Protein AF-A0A959RU25-F1 (afdb_monomer)

pLDDT: mean 95.98, std 2.22, range [86.25, 98.12]

Secondary structure (DSSP, 8-state):
--HHHHHHHHHHHHHHTTTTT-HHHHHHHHHHHTT---SS-HHHHHHHHHHHHHHHHHHHHHHTTTT--

Radius of gyration: 13.3 Å; Cα contacts (8 Å, |Δi|>4): 39; chains: 1; bounding box: 31×22×39 Å

Structure (mmCIF, N/CA/C/O backbone):
data_AF-A0A959RU25-F1
#
_entry.id   AF-A0A959RU25-F1
#
loop_
_atom_site.group_PDB
_atom_site.id
_atom_site.type_symbol
_atom_site.label_atom_id
_atom_site.label_alt_id
_atom_site.label_comp_id
_atom_site.label_asym_id
_atom_site.label_entity_id
_atom_site.label_seq_id
_atom_site.pdbx_PDB_ins_code
_atom_site.Cartn_x
_atom_site.Cartn_y
_atom_site.Cartn_z
_atom_site.occupancy
_atom_site.B_iso_or_equiv
_atom_site.auth_seq_id
_atom_site.auth_comp_id
_atom_site.auth_asym_id
_atom_site.auth_atom_id
_atom_site.pdbx_PDB_model_num
ATOM 1 N N . MET A 1 1 ? -10.282 -6.817 10.916 1.00 87.94 1 MET A N 1
ATOM 2 C CA . MET A 1 1 ? -10.393 -6.697 9.453 1.00 87.94 1 MET A CA 1
ATOM 3 C C . MET A 1 1 ? -11.017 -7.965 8.888 1.00 87.94 1 MET A C 1
ATOM 5 O O . MET A 1 1 ? -10.569 -9.054 9.235 1.00 87.94 1 MET A O 1
ATOM 9 N N . SER A 1 2 ? -12.062 -7.837 8.080 1.00 95.31 2 SER A N 1
ATOM 10 C CA . SER A 1 2 ? -12.722 -8.921 7.355 1.00 95.31 2 SER A CA 1
ATOM 11 C C . SER A 1 2 ? -12.012 -9.231 6.030 1.00 95.31 2 SER A C 1
ATOM 13 O O . SER A 1 2 ? -11.199 -8.448 5.538 1.00 95.31 2 SER A O 1
ATOM 15 N N . ILE A 1 3 ? -12.331 -10.378 5.422 1.00 95.31 3 ILE A N 1
ATOM 16 C CA . ILE A 1 3 ? -11.789 -10.762 4.105 1.00 95.31 3 ILE A CA 1
ATOM 17 C C . ILE A 1 3 ? -12.183 -9.741 3.028 1.00 95.31 3 ILE A C 1
ATOM 19 O O . ILE A 1 3 ? -11.375 -9.416 2.164 1.00 95.31 3 ILE A O 1
ATOM 23 N N . ILE A 1 4 ? -13.405 -9.207 3.093 1.00 96.94 4 ILE A N 1
ATOM 24 C CA . ILE A 1 4 ? -13.899 -8.223 2.121 1.00 96.94 4 ILE A CA 1
ATOM 25 C C . ILE A 1 4 ? -13.100 -6.920 2.232 1.00 96.94 4 ILE A C 1
ATOM 27 O O . ILE A 1 4 ? -12.646 -6.398 1.217 1.00 96.94 4 ILE A O 1
ATOM 31 N N . GLU A 1 5 ? -12.863 -6.427 3.451 1.00 96.38 5 GLU A N 1
ATOM 32 C CA . GLU A 1 5 ? -12.009 -5.254 3.687 1.00 96.38 5 GLU A CA 1
ATOM 33 C C . GLU A 1 5 ? -10.586 -5.476 3.163 1.00 96.38 5 GLU A C 1
ATOM 35 O O . GLU A 1 5 ? -10.046 -4.616 2.469 1.00 96.38 5 GLU A O 1
ATOM 40 N N . ALA A 1 6 ? -10.002 -6.650 3.425 1.00 95.81 6 ALA A N 1
ATOM 41 C CA . ALA A 1 6 ? -8.671 -7.001 2.938 1.00 95.81 6 ALA A CA 1
ATOM 42 C C . ALA A 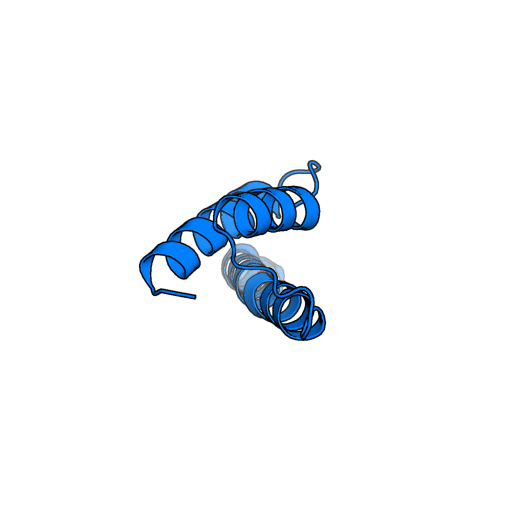1 6 ? -8.591 -6.983 1.402 1.00 95.81 6 ALA A C 1
ATOM 44 O O . ALA A 1 6 ? -7.628 -6.460 0.842 1.00 95.81 6 ALA A O 1
ATOM 45 N N . ILE A 1 7 ? -9.615 -7.507 0.717 1.00 97.25 7 ILE A N 1
ATOM 46 C CA . ILE A 1 7 ? -9.705 -7.484 -0.749 1.00 97.25 7 ILE A CA 1
ATOM 47 C C . ILE A 1 7 ? -9.784 -6.043 -1.260 1.00 97.25 7 ILE A C 1
ATOM 49 O O . ILE A 1 7 ? -9.052 -5.688 -2.182 1.00 97.25 7 ILE A O 1
ATOM 53 N N . ILE A 1 8 ? -10.632 -5.200 -0.664 1.00 97.94 8 ILE A N 1
ATOM 54 C CA . ILE A 1 8 ? -10.785 -3.806 -1.103 1.00 97.94 8 ILE A CA 1
ATOM 55 C C . ILE A 1 8 ? -9.475 -3.034 -0.918 1.00 97.94 8 ILE A C 1
ATOM 57 O O . ILE A 1 8 ? -9.029 -2.355 -1.842 1.00 97.94 8 ILE A O 1
ATOM 61 N N . LEU A 1 9 ? -8.822 -3.167 0.239 1.00 97.88 9 LEU A N 1
ATOM 62 C CA . LEU A 1 9 ? -7.530 -2.528 0.495 1.00 97.88 9 LEU A CA 1
ATOM 63 C C . LEU A 1 9 ? -6.434 -3.066 -0.437 1.00 97.88 9 LEU A C 1
ATOM 65 O O . LEU A 1 9 ? -5.617 -2.288 -0.917 1.00 97.88 9 LEU A O 1
ATOM 69 N N . GLY A 1 10 ? -6.454 -4.360 -0.767 1.00 97.75 10 GLY A N 1
ATOM 70 C CA . GLY A 1 10 ? -5.566 -4.955 -1.771 1.00 97.75 10 GLY A CA 1
ATOM 71 C C . GLY A 1 10 ? -5.747 -4.361 -3.163 1.00 97.75 10 GLY A C 1
ATOM 72 O O . GLY A 1 10 ? -4.757 -4.048 -3.824 1.00 97.75 10 GLY A O 1
ATOM 73 N N . ILE A 1 11 ? -6.992 -4.134 -3.590 1.00 98.06 11 ILE A N 1
ATOM 74 C CA . ILE A 1 11 ? -7.290 -3.450 -4.856 1.00 98.06 11 ILE A CA 1
ATOM 75 C C . ILE A 1 11 ? -6.762 -2.012 -4.819 1.00 98.06 11 ILE A C 1
ATOM 77 O O . ILE A 1 11 ? -6.091 -1.589 -5.757 1.00 98.06 11 ILE A O 1
ATOM 81 N N . ILE A 1 12 ? -7.012 -1.271 -3.735 1.00 98.12 12 ILE A N 1
ATOM 82 C CA . ILE A 1 12 ? -6.517 0.105 -3.579 1.00 98.12 12 ILE A CA 1
ATOM 83 C C . ILE A 1 12 ? -4.988 0.135 -3.658 1.00 98.12 12 ILE A C 1
ATOM 85 O O . ILE A 1 12 ? -4.442 0.904 -4.446 1.00 98.12 12 ILE A O 1
ATOM 89 N N . GLN A 1 13 ? -4.297 -0.721 -2.902 1.00 98.12 13 GLN A N 1
ATOM 90 C CA . GLN A 1 13 ? -2.838 -0.821 -2.919 1.00 98.12 13 GLN A CA 1
ATOM 91 C C . GLN A 1 13 ? -2.320 -1.141 -4.326 1.00 98.12 13 GLN A C 1
ATOM 93 O O . GLN A 1 13 ? -1.483 -0.416 -4.851 1.00 98.12 13 GLN A O 1
ATOM 98 N N . GLY A 1 14 ? -2.852 -2.184 -4.969 1.00 97.44 14 GLY A N 1
ATOM 99 C CA . GLY A 1 14 ? -2.416 -2.601 -6.302 1.00 97.44 14 GLY A CA 1
ATOM 100 C C . GLY A 1 14 ? -2.619 -1.533 -7.378 1.00 97.44 14 GLY A C 1
ATOM 101 O O . GLY A 1 14 ? -1.777 -1.391 -8.261 1.00 97.44 14 GLY A O 1
ATOM 102 N N . LEU A 1 15 ? -3.704 -0.756 -7.299 1.00 97.25 15 LEU A N 1
ATOM 103 C CA . LEU A 1 15 ? -3.973 0.326 -8.249 1.00 97.25 15 LEU A CA 1
ATOM 104 C C . LEU A 1 15 ? -3.114 1.566 -7.992 1.00 97.25 15 LEU A C 1
ATOM 106 O O . LEU A 1 15 ? -2.719 2.239 -8.940 1.00 97.25 15 LEU A O 1
ATOM 110 N N . THR A 1 16 ? -2.849 1.895 -6.729 1.00 97.88 16 THR A N 1
ATOM 111 C CA . THR A 1 16 ? -2.223 3.172 -6.354 1.00 97.88 16 THR A CA 1
ATOM 112 C C . THR A 1 16 ? -0.707 3.096 -6.206 1.00 97.88 16 THR A C 1
ATOM 114 O O . THR A 1 16 ? -0.057 4.125 -6.346 1.00 97.88 16 THR A O 1
ATOM 117 N N . GLU A 1 17 ? -0.124 1.918 -5.968 1.00 97.44 17 GLU A N 1
ATOM 118 C CA . GLU A 1 17 ? 1.319 1.765 -5.726 1.00 97.44 17 GLU A CA 1
ATOM 119 C C . GLU A 1 17 ? 2.177 2.164 -6.930 1.00 97.44 17 GLU A C 1
ATOM 121 O O . GLU A 1 17 ? 3.239 2.761 -6.776 1.00 97.44 17 GLU A O 1
ATOM 126 N N . PHE A 1 18 ? 1.714 1.855 -8.140 1.00 95.38 18 PHE A N 1
ATOM 127 C CA . PHE A 1 18 ? 2.464 2.134 -9.368 1.00 95.38 18 PHE A CA 1
ATOM 128 C C . PHE A 1 18 ? 2.195 3.537 -9.928 1.00 95.38 18 PHE A C 1
ATOM 130 O O . PHE A 1 18 ? 2.828 3.956 -10.897 1.00 95.38 18 PHE A O 1
ATOM 137 N N . LEU A 1 19 ? 1.251 4.267 -9.329 1.00 95.94 19 LEU A N 1
ATOM 138 C CA . LEU A 1 19 ? 0.900 5.633 -9.693 1.00 95.94 19 LEU A CA 1
ATOM 139 C C . LEU A 1 19 ? 1.567 6.611 -8.707 1.00 95.94 19 LEU A C 1
ATOM 141 O O . LEU A 1 19 ? 1.589 6.353 -7.504 1.00 95.94 19 LEU A O 1
ATOM 145 N N . PRO A 1 20 ? 2.056 7.782 -9.154 1.00 95.00 20 PRO A N 1
ATOM 146 C CA . PRO A 1 20 ? 2.689 8.771 -8.278 1.00 95.00 20 PRO A CA 1
ATOM 147 C C . PRO A 1 20 ? 1.646 9.583 -7.479 1.00 95.00 20 PRO A C 1
ATOM 149 O O . PRO A 1 20 ? 1.602 10.808 -7.555 1.00 95.0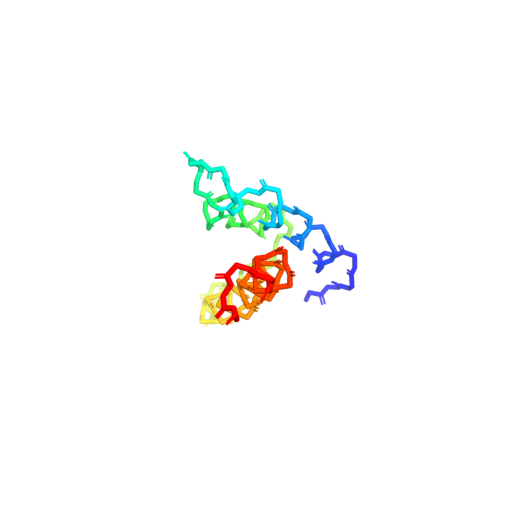0 20 PRO A O 1
ATOM 152 N N . ILE A 1 21 ? 0.772 8.895 -6.736 1.00 95.94 21 ILE A N 1
ATOM 153 C CA . ILE A 1 21 ? -0.381 9.471 -6.017 1.00 95.94 21 ILE A CA 1
ATOM 154 C C . ILE A 1 21 ? -0.442 9.083 -4.529 1.00 95.94 21 ILE A C 1
ATOM 156 O O . ILE A 1 21 ? -1.423 9.397 -3.863 1.00 95.94 21 ILE A O 1
ATOM 160 N N . SER A 1 22 ? 0.604 8.439 -3.994 1.00 95.88 22 SER A N 1
ATOM 161 C CA . SER A 1 22 ? 0.695 7.935 -2.610 1.00 95.88 22 SER A CA 1
ATOM 162 C C . SER A 1 22 ? -0.327 6.841 -2.269 1.00 95.88 22 SER A C 1
ATOM 164 O O . SER A 1 22 ? -1.464 7.109 -1.868 1.00 95.88 22 SER A O 1
ATOM 166 N N . SER A 1 23 ? 0.103 5.584 -2.361 1.00 95.94 23 SER A N 1
ATOM 167 C CA . SER A 1 23 ? -0.693 4.414 -1.970 1.00 95.94 23 SER A CA 1
ATOM 168 C C . SER A 1 23 ? -1.014 4.388 -0.475 1.00 95.94 23 SER A C 1
ATOM 170 O O . SER A 1 23 ? -2.151 4.133 -0.075 1.00 95.94 23 SER A O 1
ATOM 172 N N . THR A 1 24 ? -0.052 4.776 0.363 1.00 96.19 24 THR A N 1
ATOM 173 C CA . THR A 1 24 ? -0.196 4.840 1.826 1.00 96.19 24 THR A CA 1
ATOM 174 C C . THR A 1 24 ? -1.291 5.814 2.253 1.00 96.19 24 THR A C 1
ATOM 176 O O . THR A 1 24 ? -2.046 5.537 3.189 1.00 96.19 24 THR A O 1
ATOM 179 N N . GLY A 1 25 ? -1.404 6.948 1.553 1.00 96.69 25 GLY A N 1
ATOM 180 C CA . GLY A 1 25 ? -2.462 7.931 1.775 1.00 96.69 25 GLY A CA 1
ATOM 181 C C . GLY A 1 25 ? -3.842 7.354 1.467 1.00 96.69 25 GLY A C 1
ATOM 182 O O . GLY A 1 25 ? -4.727 7.393 2.322 1.00 96.69 25 GLY A O 1
ATOM 183 N N . HIS A 1 26 ? -4.005 6.754 0.286 1.00 97.56 26 HIS A N 1
ATOM 184 C CA . HIS A 1 26 ? -5.267 6.139 -0.134 1.00 97.56 26 HIS A CA 1
ATOM 185 C C . HIS A 1 26 ? -5.688 4.993 0.793 1.00 97.56 26 HIS A C 1
ATOM 187 O O . HIS A 1 26 ? -6.840 4.958 1.231 1.00 97.56 26 HIS A O 1
ATOM 193 N N . LEU A 1 27 ? -4.756 4.107 1.161 1.00 97.38 27 LEU A N 1
ATOM 194 C CA . LEU A 1 27 ? -5.001 3.047 2.137 1.00 97.38 27 LEU A CA 1
ATOM 195 C C . LEU A 1 27 ? -5.457 3.617 3.476 1.00 97.38 27 LEU A C 1
ATOM 197 O O . LEU A 1 27 ? -6.444 3.146 4.028 1.00 97.38 27 LEU A O 1
ATOM 201 N N . THR A 1 28 ? -4.767 4.631 4.004 1.00 96.69 28 THR A N 1
ATOM 202 C CA . THR A 1 28 ? -5.088 5.204 5.320 1.00 96.69 28 THR A CA 1
ATOM 203 C C . THR A 1 28 ? -6.453 5.885 5.321 1.00 96.69 28 THR A C 1
ATOM 205 O O . THR A 1 28 ? -7.208 5.735 6.279 1.00 96.69 28 THR A O 1
ATOM 208 N N . VAL A 1 29 ? -6.813 6.595 4.249 1.00 97.56 29 VAL A N 1
ATOM 209 C CA . VAL A 1 29 ? -8.156 7.179 4.104 1.00 97.56 29 VAL A CA 1
ATOM 210 C C . VAL A 1 29 ? -9.216 6.077 4.062 1.00 97.56 29 VAL A C 1
ATOM 212 O O . VAL A 1 29 ? -10.176 6.137 4.827 1.00 97.56 29 VAL A O 1
ATOM 215 N N . ALA A 1 30 ? -9.029 5.044 3.237 1.00 97.25 30 ALA A N 1
ATOM 216 C CA . ALA A 1 30 ? -9.964 3.923 3.149 1.00 97.25 30 ALA A CA 1
ATOM 217 C C . ALA A 1 30 ? -10.087 3.159 4.479 1.00 97.25 30 ALA A C 1
ATOM 219 O O . ALA A 1 30 ? -11.196 2.883 4.930 1.00 97.25 30 ALA A O 1
ATOM 220 N N . GLY A 1 31 ? -8.964 2.895 5.150 1.00 96.88 31 GLY A N 1
ATOM 221 C CA . GLY A 1 31 ? -8.912 2.246 6.458 1.00 96.88 31 GLY A CA 1
ATOM 222 C C . GLY A 1 31 ? -9.641 3.040 7.540 1.00 96.88 31 GLY A C 1
ATOM 223 O O . GLY A 1 31 ? -10.377 2.452 8.329 1.00 96.88 31 GLY A O 1
ATOM 224 N N . LYS A 1 32 ? -9.518 4.376 7.545 1.00 95.88 32 LYS A N 1
ATOM 225 C CA . LYS A 1 32 ? -10.301 5.246 8.441 1.00 95.88 32 LYS A CA 1
ATOM 226 C C . LYS A 1 32 ? -11.796 5.189 8.139 1.00 95.88 32 LYS A C 1
ATOM 228 O O . LYS A 1 32 ? -12.584 5.059 9.068 1.00 95.88 32 LYS A O 1
ATOM 233 N N . LEU A 1 33 ? -12.188 5.251 6.865 1.00 97.12 33 LEU A N 1
ATOM 234 C CA . LEU A 1 33 ? -13.598 5.177 6.456 1.00 97.12 33 LEU A CA 1
ATOM 235 C C . LEU A 1 33 ? -14.247 3.832 6.813 1.00 97.12 33 LEU A C 1
ATOM 237 O O . LEU A 1 33 ? -15.439 3.782 7.094 1.00 97.12 33 LEU A O 1
ATOM 241 N N . MET A 1 34 ? -13.460 2.757 6.824 1.00 95.94 34 MET A N 1
ATOM 242 C CA . MET A 1 34 ? -13.893 1.414 7.214 1.00 95.94 34 MET A CA 1
ATOM 243 C C . MET A 1 34 ? -13.763 1.134 8.722 1.00 95.94 34 MET A C 1
ATOM 245 O O . MET A 1 34 ? -14.114 0.043 9.160 1.00 95.94 34 MET A O 1
ATOM 249 N N . GLY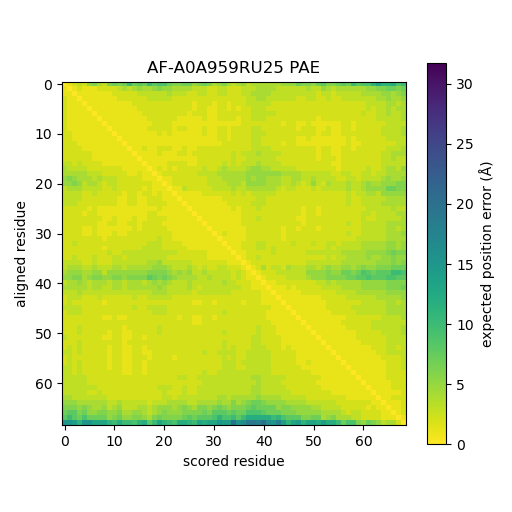 A 1 35 ? -13.252 2.079 9.523 1.00 95.50 35 GLY A N 1
ATOM 250 C CA . GLY A 1 35 ? -13.070 1.896 10.969 1.00 95.50 35 GLY A CA 1
ATOM 251 C C . GLY A 1 35 ? -12.002 0.860 11.348 1.00 95.50 35 GLY A C 1
ATOM 252 O O . GLY A 1 35 ? -12.124 0.201 12.375 1.00 95.50 35 GLY A O 1
ATOM 253 N N . LEU A 1 36 ? -10.970 0.682 10.518 1.00 95.06 36 LEU A N 1
ATOM 254 C CA . LEU A 1 36 ? -9.953 -0.373 10.675 1.00 95.06 36 LEU A CA 1
ATOM 255 C C . LEU A 1 36 ? -8.712 0.063 11.451 1.00 95.06 36 LEU A C 1
ATOM 257 O O . LEU A 1 36 ? -7.881 -0.774 11.799 1.00 95.06 36 LEU A O 1
ATOM 261 N N . ILE A 1 37 ? -8.567 1.363 11.699 1.00 94.44 37 ILE A N 1
ATOM 262 C CA . ILE A 1 37 ? -7.423 1.919 12.418 1.00 94.44 37 ILE A CA 1
ATOM 263 C C . ILE A 1 37 ? -7.799 2.036 13.891 1.00 94.44 37 ILE A C 1
ATOM 265 O O . ILE A 1 37 ? -8.612 2.881 14.256 1.00 94.44 37 ILE A O 1
ATOM 269 N N . SER A 1 38 ? -7.204 1.177 14.718 1.00 92.12 38 SER A N 1
ATOM 270 C CA . SER A 1 38 ? -7.341 1.251 16.173 1.00 92.12 38 SER A CA 1
ATOM 271 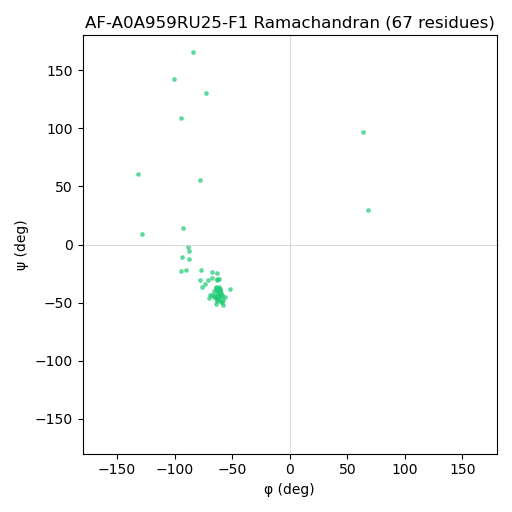C C . SER A 1 38 ? -6.541 2.432 16.721 1.00 92.12 38 SER A C 1
ATOM 273 O O . SER A 1 38 ? -5.359 2.575 16.405 1.00 92.12 38 SER A O 1
ATOM 275 N N . GLU A 1 39 ? -7.166 3.259 17.562 1.00 90.94 39 GLU A N 1
ATOM 276 C CA . GLU A 1 39 ? -6.468 4.326 18.294 1.00 90.94 39 GLU A CA 1
ATOM 277 C C . GLU A 1 39 ? -5.566 3.767 19.400 1.00 90.94 39 GLU A C 1
ATOM 279 O O . GLU A 1 39 ? -4.519 4.339 19.694 1.00 90.94 39 GLU A O 1
ATOM 284 N N . GLU A 1 40 ? -5.943 2.626 19.981 1.00 94.06 40 GLU A N 1
ATOM 285 C CA . GLU A 1 40 ? -5.169 1.967 21.034 1.00 94.06 40 GLU A CA 1
ATOM 286 C C . GLU A 1 40 ? -3.965 1.204 20.471 1.00 94.06 40 GLU A C 1
ATOM 288 O O . GLU A 1 40 ? -2.959 1.052 21.164 1.00 94.06 40 GLU A O 1
ATOM 293 N N . HIS A 1 41 ? -4.073 0.696 19.235 1.00 93.56 41 HIS A N 1
ATOM 294 C CA . HIS A 1 41 ? -3.082 -0.186 18.597 1.00 93.56 41 HIS A CA 1
ATOM 295 C C . HIS A 1 41 ? -2.728 0.285 17.170 1.00 93.56 41 HIS A C 1
ATOM 297 O O . HIS A 1 41 ? -2.976 -0.433 16.189 1.00 93.56 41 HIS A O 1
ATOM 303 N N . PRO A 1 42 ? -2.177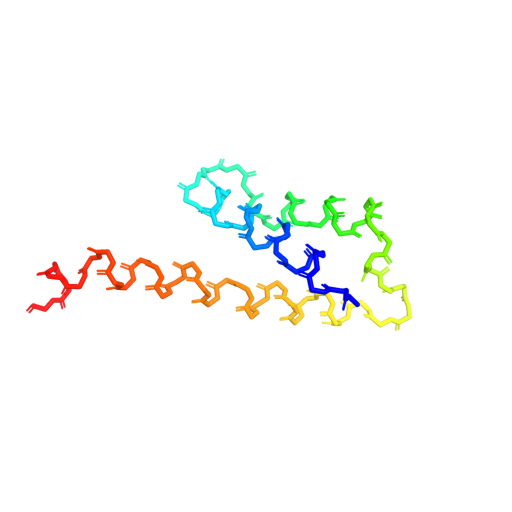 1.504 17.005 1.00 90.94 42 PRO A N 1
ATOM 304 C CA . PRO A 1 42 ? -1.869 2.076 15.692 1.00 90.94 42 PRO A CA 1
ATOM 305 C C . PRO A 1 42 ? -0.812 1.277 14.908 1.00 90.94 42 PRO A C 1
ATOM 307 O O . PRO A 1 42 ? -0.782 1.310 13.675 1.00 90.94 42 PRO A O 1
ATOM 310 N N . GLU A 1 43 ? 0.048 0.525 15.592 1.00 94.88 43 GLU A N 1
ATOM 311 C CA . GLU A 1 43 ? 1.075 -0.328 14.996 1.00 94.88 43 GLU A CA 1
ATOM 312 C C . GLU A 1 43 ? 0.497 -1.436 14.111 1.00 94.88 43 GLU A C 1
ATOM 314 O O . GLU A 1 43 ? 1.125 -1.793 13.116 1.00 94.88 43 GLU A O 1
ATOM 319 N N . GLN A 1 44 ? -0.718 -1.919 14.394 1.00 94.81 44 GLN A N 1
ATOM 320 C CA . GLN A 1 44 ? -1.372 -2.946 13.578 1.00 94.81 44 GLN A CA 1
ATOM 321 C C . GLN A 1 44 ? -1.620 -2.456 12.150 1.00 94.81 44 GLN A C 1
ATOM 323 O O . GLN A 1 44 ? -1.420 -3.197 11.186 1.00 94.81 44 GLN A O 1
ATOM 328 N N . TRP A 1 45 ? -2.010 -1.186 12.008 1.00 95.62 45 TRP A N 1
ATOM 329 C CA . TRP A 1 45 ? -2.223 -0.565 10.706 1.00 95.62 45 TRP A CA 1
ATOM 330 C C . TRP A 1 45 ? -0.907 -0.402 9.941 1.00 95.62 45 TRP A C 1
ATOM 332 O O . TRP A 1 45 ? -0.820 -0.740 8.760 1.00 95.62 45 TRP A O 1
ATOM 342 N N . THR A 1 46 ? 0.146 0.041 10.629 1.00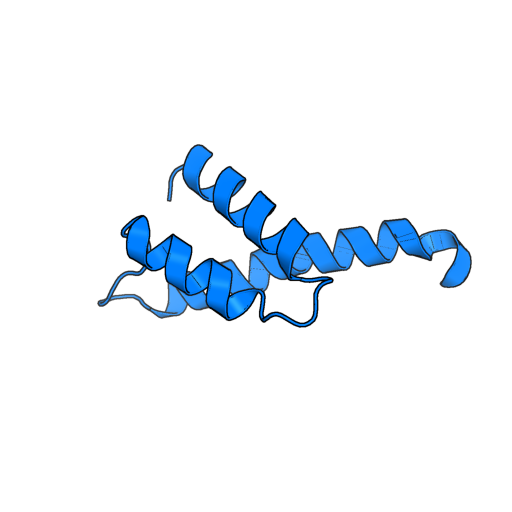 95.00 46 THR A N 1
ATOM 343 C CA . THR A 1 46 ? 1.491 0.153 10.048 1.00 95.00 46 THR A CA 1
ATOM 344 C C . THR A 1 46 ? 2.018 -1.209 9.589 1.00 95.00 46 THR A C 1
ATOM 346 O O . THR A 1 46 ? 2.541 -1.325 8.480 1.00 95.00 46 THR A O 1
ATOM 349 N N . SER A 1 47 ? 1.839 -2.263 10.392 1.00 95.56 47 SER A N 1
ATOM 350 C CA . SER A 1 47 ? 2.205 -3.631 10.012 1.00 95.56 47 SER A CA 1
ATOM 351 C C . SER A 1 47 ? 1.416 -4.120 8.799 1.00 95.56 47 SER A C 1
ATOM 353 O O . SER A 1 47 ?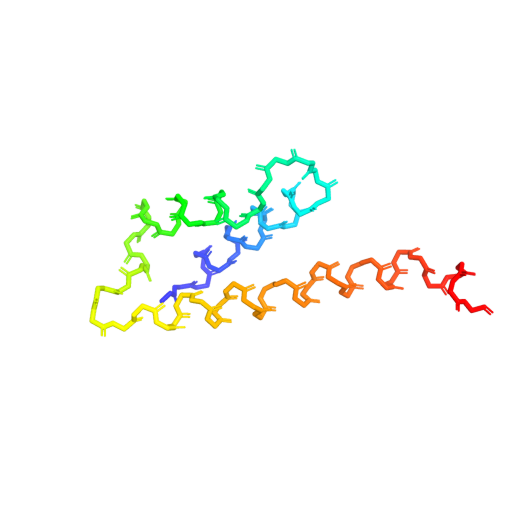 1.997 -4.728 7.903 1.00 95.56 47 SER A O 1
ATOM 355 N N . PHE A 1 48 ? 0.117 -3.824 8.730 1.00 95.38 48 PHE A N 1
ATOM 356 C CA . PHE A 1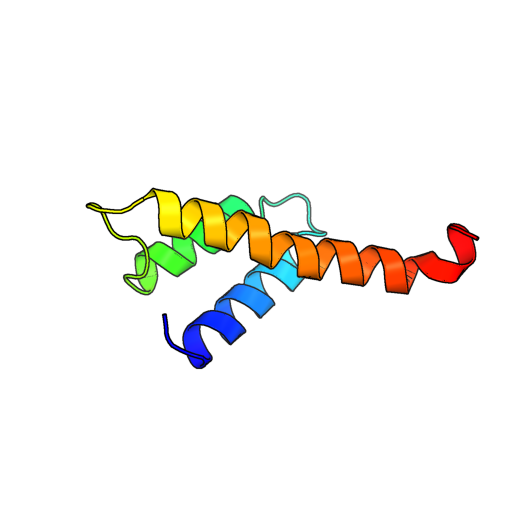 48 ? -0.707 -4.161 7.572 1.00 95.38 48 PHE A CA 1
ATOM 357 C C . PHE A 1 48 ? -0.204 -3.487 6.288 1.00 95.38 48 PHE A C 1
ATOM 359 O O . PHE A 1 48 ? -0.022 -4.172 5.282 1.00 95.38 48 PHE A O 1
ATOM 366 N N . ILE A 1 49 ? 0.082 -2.179 6.333 1.00 96.38 49 ILE A N 1
ATOM 367 C CA . ILE A 1 49 ? 0.652 -1.433 5.199 1.00 96.38 49 ILE A CA 1
ATOM 368 C C . ILE A 1 49 ? 1.967 -2.073 4.732 1.00 96.38 49 ILE A C 1
ATOM 370 O O . ILE A 1 49 ? 2.167 -2.277 3.536 1.00 96.38 49 ILE A O 1
ATOM 374 N N . ALA A 1 50 ? 2.854 -2.428 5.665 1.00 96.19 50 ALA A N 1
ATOM 375 C CA . ALA A 1 50 ? 4.131 -3.046 5.320 1.00 96.19 50 ALA A CA 1
ATOM 376 C C . ALA A 1 50 ? 3.945 -4.404 4.621 1.00 96.19 50 ALA A C 1
ATOM 378 O O . ALA A 1 50 ? 4.601 -4.688 3.620 1.00 96.19 50 ALA A O 1
ATOM 379 N N . VAL A 1 51 ? 3.028 -5.240 5.120 1.00 96.56 51 VAL A N 1
ATOM 380 C CA . VAL A 1 51 ? 2.764 -6.571 4.554 1.00 96.56 51 VAL A CA 1
ATOM 381 C C . VAL A 1 51 ? 2.098 -6.476 3.184 1.00 96.56 51 VAL A C 1
ATOM 383 O O . VAL A 1 51 ? 2.486 -7.202 2.271 1.00 96.56 51 VAL A O 1
ATOM 386 N N . ILE A 1 52 ? 1.118 -5.590 3.003 1.00 96.31 52 ILE A N 1
ATOM 387 C CA . ILE A 1 52 ? 0.390 -5.505 1.731 1.00 96.31 52 ILE A CA 1
ATOM 388 C C . ILE A 1 52 ? 1.275 -4.990 0.588 1.00 96.31 52 ILE A C 1
ATOM 390 O O . ILE A 1 52 ? 1.103 -5.407 -0.558 1.00 96.31 52 ILE A O 1
ATOM 394 N N . GLN A 1 53 ? 2.287 -4.175 0.899 1.00 96.75 53 GLN A N 1
ATOM 395 C CA . GLN A 1 53 ? 3.271 -3.699 -0.073 1.00 96.75 53 GLN A CA 1
ATOM 396 C C . GLN A 1 53 ? 4.185 -4.819 -0.600 1.00 96.75 53 GLN A C 1
ATOM 398 O O . GLN A 1 53 ? 4.670 -4.748 -1.730 1.00 96.75 53 GLN A O 1
ATOM 403 N N . LEU A 1 54 ? 4.355 -5.915 0.152 1.00 97.94 54 LEU A N 1
ATOM 404 C CA . LEU A 1 54 ? 5.038 -7.111 -0.358 1.00 97.94 54 LEU A CA 1
ATOM 405 C C . LEU A 1 54 ? 4.279 -7.737 -1.535 1.00 97.94 54 LEU A C 1
ATOM 407 O O . LEU A 1 54 ? 4.903 -8.306 -2.428 1.00 97.94 54 LEU A O 1
ATOM 411 N N . GLY A 1 55 ? 2.950 -7.599 -1.577 1.00 97.31 55 GLY A N 1
ATOM 412 C CA . GLY A 1 55 ? 2.137 -8.053 -2.704 1.00 97.31 55 GLY A CA 1
ATOM 413 C C . GLY A 1 55 ? 2.444 -7.284 -3.989 1.00 97.31 55 GLY A C 1
ATOM 414 O O . GLY A 1 55 ? 2.615 -7.888 -5.048 1.00 97.31 55 GLY A O 1
ATOM 415 N N . THR A 1 56 ? 2.587 -5.960 -3.904 1.00 97.00 56 THR A N 1
ATOM 416 C CA . THR A 1 56 ? 2.949 -5.123 -5.058 1.00 97.00 56 THR A CA 1
ATOM 417 C C . THR A 1 56 ? 4.413 -5.277 -5.458 1.00 97.00 56 THR A C 1
ATOM 419 O O . THR A 1 56 ? 4.716 -5.283 -6.650 1.00 97.00 56 THR A O 1
ATOM 422 N N . LEU A 1 57 ? 5.314 -5.498 -4.494 1.00 97.19 57 LEU A N 1
ATOM 423 C CA . LEU A 1 57 ? 6.697 -5.891 -4.773 1.00 97.19 57 LEU A CA 1
ATOM 424 C C . LEU A 1 57 ? 6.743 -7.208 -5.556 1.00 97.19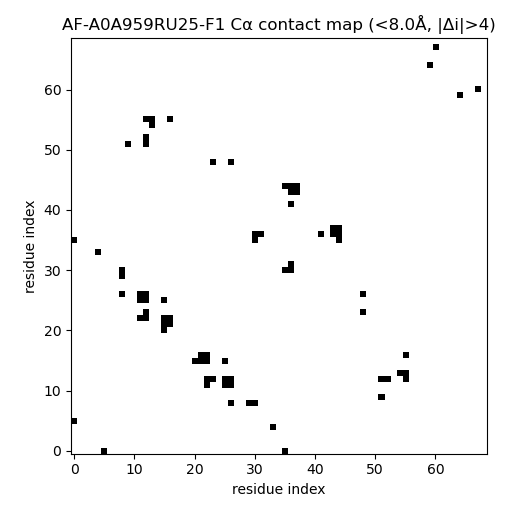 57 LEU A C 1
ATOM 426 O O . LEU A 1 57 ? 7.398 -7.284 -6.593 1.00 97.19 57 LEU A O 1
ATOM 430 N N . LEU A 1 58 ? 6.018 -8.231 -5.097 1.00 98.00 58 LEU A N 1
ATOM 431 C CA . LEU A 1 58 ? 5.948 -9.521 -5.778 1.00 98.00 58 LEU A CA 1
ATOM 432 C C . LEU A 1 58 ? 5.374 -9.380 -7.194 1.00 98.00 58 LEU A C 1
ATOM 434 O O . LEU A 1 58 ? 5.895 -9.994 -8.122 1.00 98.00 58 LEU A O 1
ATOM 438 N N . ALA A 1 59 ? 4.350 -8.544 -7.382 1.00 97.19 59 ALA A N 1
ATOM 439 C CA . ALA A 1 59 ? 3.793 -8.260 -8.702 1.00 97.19 59 ALA A CA 1
ATOM 440 C C . ALA A 1 59 ? 4.845 -7.670 -9.660 1.00 97.19 59 ALA A C 1
ATOM 442 O O . ALA A 1 59 ? 4.941 -8.121 -10.800 1.00 97.19 59 ALA A O 1
ATOM 443 N N . ILE A 1 60 ? 5.675 -6.729 -9.192 1.00 96.88 60 ILE A N 1
ATOM 444 C CA . ILE A 1 60 ? 6.801 -6.178 -9.965 1.00 96.88 60 ILE A CA 1
ATOM 445 C C . ILE A 1 60 ? 7.847 -7.251 -10.276 1.00 96.88 60 ILE A C 1
ATOM 447 O O . ILE A 1 60 ? 8.283 -7.344 -11.421 1.00 96.88 60 ILE A O 1
ATOM 451 N N . LEU A 1 61 ? 8.230 -8.074 -9.294 1.00 97.62 61 LEU A N 1
ATOM 452 C CA . LEU A 1 61 ? 9.218 -9.141 -9.492 1.00 97.62 61 LEU A CA 1
ATOM 453 C C . LEU A 1 61 ? 8.755 -10.157 -10.542 1.00 97.62 61 LEU A C 1
ATOM 455 O O . LEU A 1 61 ? 9.560 -10.609 -11.349 1.00 97.62 61 LEU A O 1
ATOM 459 N N . ILE A 1 62 ? 7.464 -10.497 -10.550 1.00 97.50 62 ILE A N 1
ATOM 460 C CA . ILE A 1 62 ? 6.870 -11.385 -11.556 1.00 97.50 62 ILE A CA 1
ATOM 461 C C . ILE A 1 62 ? 6.811 -10.691 -12.920 1.00 97.50 62 ILE A C 1
ATOM 463 O O . ILE A 1 62 ? 7.188 -11.293 -13.924 1.00 97.50 62 ILE A O 1
ATOM 467 N N . TYR A 1 63 ? 6.355 -9.436 -12.971 1.00 97.25 63 TYR A N 1
ATOM 468 C CA . TYR A 1 63 ? 6.211 -8.688 -14.221 1.00 97.25 63 TYR A CA 1
ATOM 469 C C . TYR A 1 63 ? 7.559 -8.484 -14.929 1.00 97.25 63 TYR A C 1
ATOM 471 O O . TYR A 1 63 ? 7.669 -8.755 -16.122 1.00 97.25 63 TYR A O 1
ATOM 479 N N . PHE A 1 64 ? 8.594 -8.084 -14.186 1.00 97.56 64 PHE A N 1
ATOM 480 C CA . PHE A 1 64 ? 9.949 -7.853 -14.698 1.00 97.56 64 PHE A CA 1
ATOM 481 C C . PHE A 1 64 ? 10.863 -9.083 -14.585 1.00 97.56 64 PHE A C 1
ATOM 483 O O . PHE A 1 64 ? 12.072 -8.960 -14.756 1.00 97.56 64 PHE A O 1
ATOM 490 N N . TRP A 1 65 ? 10.327 -10.282 -14.325 1.00 97.38 65 TRP A N 1
ATOM 491 C CA . TRP A 1 65 ? 11.142 -11.483 -14.083 1.00 97.38 65 TRP A CA 1
ATOM 492 C C . TRP A 1 65 ? 12.180 -11.743 -15.183 1.00 97.38 65 TRP A C 1
ATOM 494 O O . TRP A 1 65 ? 13.305 -12.139 -14.903 1.00 97.38 65 TRP A O 1
ATOM 504 N N . ARG A 1 66 ? 11.803 -11.497 -16.444 1.00 97.19 66 ARG A N 1
ATOM 505 C CA . ARG A 1 66 ? 12.674 -11.691 -17.613 1.00 97.19 66 ARG A CA 1
ATOM 506 C C . ARG A 1 66 ? 13.719 -10.596 -17.801 1.00 97.19 66 ARG A C 1
ATOM 508 O O . ARG A 1 66 ? 14.691 -10.840 -18.498 1.00 97.19 66 ARG A O 1
ATOM 515 N N . ASP A 1 67 ? 13.487 -9.415 -17.244 1.00 96.69 67 ASP A N 1
ATOM 516 C CA . ASP A 1 67 ? 14.418 -8.288 -17.329 1.00 96.69 67 ASP A CA 1
ATOM 517 C C . ASP A 1 67 ? 15.417 -8.306 -16.159 1.00 96.69 67 ASP A C 1
ATOM 519 O O . ASP A 1 67 ? 16.492 -7.718 -16.245 1.00 96.69 67 ASP A O 1
ATOM 523 N N . LEU A 1 68 ? 15.062 -8.984 -15.060 1.00 91.69 68 LEU A N 1
ATOM 524 C CA . LEU A 1 68 ? 15.882 -9.145 -13.855 1.00 91.69 68 LEU A CA 1
ATOM 525 C C . LEU A 1 68 ? 16.845 -10.344 -13.910 1.00 91.69 68 LEU A C 1
ATOM 527 O O . LEU A 1 68 ? 17.716 -10.445 -13.043 1.00 91.69 68 LEU A O 1
ATOM 531 N N . TRP A 1 69 ? 16.673 -11.247 -14.879 1.00 86.25 69 TRP A N 1
ATOM 532 C CA . TRP A 1 69 ? 17.450 -12.478 -15.047 1.00 86.25 69 TRP A CA 1
ATOM 533 C C . TRP A 1 69 ? 18.227 -12.475 -16.362 1.00 86.25 69 TRP A C 1
ATOM 535 O O . TRP A 1 69 ? 19.457 -12.699 -16.314 1.00 86.25 69 TRP A O 1
#

Foldseek 3Di:
DDPVLVVVLLVLLLVPVVPPPDSPVSSVVSCVVVVNQDPVCNVVSVVSVVVSVVVNVVVVCVVCVVVVD

Mean predicted aligned error: 2.62 Å

Sequence (69 aa):
MSIIEAIILGIIQGLTEFLPISSTGHLTVAGKLMGLISEEHPEQWTSFIAVIQLGTLLAILIYFWRDLW

Solvent-accessible surface area (backbone atoms only — not comparable to full-atom values): 4093 Å² total; per-residue (Å²): 136,54,73,68,56,52,50,53,50,48,51,51,41,63,64,28,60,85,41,102,71,51,30,68,57,54,48,51,52,51,33,55,78,69,68,64,61,46,87,92,49,55,64,59,49,54,52,48,55,59,56,56,49,49,55,53,51,49,50,50,52,63,73,42,42,80,80,78,106